Protein AF-A0A9N9JR97-F1 (afdb_monomer_lite)

Organism: NCBI:txid1348616

Radius of gyration: 23.89 Å; chains: 1; bounding box: 53×39×58 Å

Foldseek 3Di:
DDDFDDLVLLVVLLVVLLVVLVVVPALLSVLLNVLSPPDDSVVDTS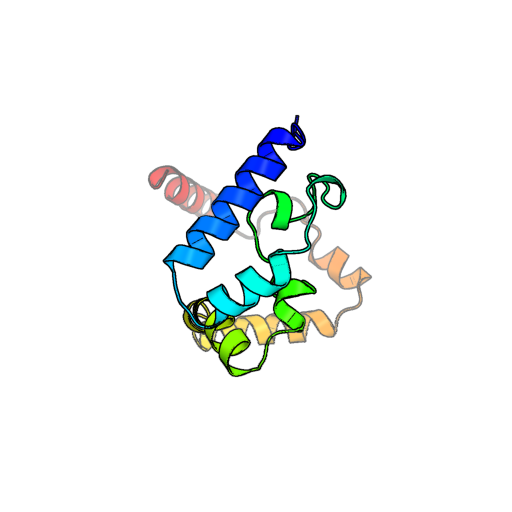PPCVSVVHDDCPDPSNVPDDPRNNCRVCVVVVVVPDDDPPVVVVVVVVVCVVVVVDDPVVVVVVPDDPPDDPDDPVVVVVVVVVVVVVD

pLDDT: mean 87.81, std 9.91, range [50.0, 97.25]

Sequence (135 aa):
EINPLSDYEIQYNLRKLKTDLFNSKSSHAIYLLSNLEGVKVSDLSWDDPLASRIVDANSKYVKEMPDHALESFMEPEDNMRVSAPDFIREKCDEFVLKFADDSEEILLAKLTHDESWKELDEVLNRVTTGILDVL

Secondary structure (DSSP, 8-state):
--PPPPHHHHHHHHHHHHHHHHHH--HHHHHHHHHTTT--GGG--TTSGGGGT---TTSHHHHTS-HHHHHHHHHHHHHH--PPPHHHHHHHHHHHHHHHTS-HHHHHHHHS--S--SS-HHHHHHHHHHHHTT-

Structure (mmCIF, N/CA/C/O backbone):
data_AF-A0A9N9JR97-F1
#
_entry.id   AF-A0A9N9JR97-F1
#
loop_
_atom_site.group_PDB
_atom_site.id
_atom_site.type_symbol
_atom_site.label_atom_id
_atom_site.label_alt_id
_atom_site.label_comp_id
_atom_site.label_asym_id
_atom_site.label_entity_id
_atom_site.label_seq_id
_atom_site.pdbx_PDB_ins_code
_atom_site.Cartn_x
_atom_site.Cartn_y
_atom_site.Cartn_z
_atom_site.occupancy
_atom_site.B_iso_or_equiv
_atom_site.auth_seq_id
_atom_site.auth_comp_id
_atom_site.auth_asym_id
_atom_site.auth_atom_id
_atom_site.pdbx_PDB_model_num
ATOM 1 N N . GLU A 1 1 ? -8.294 22.165 -1.023 1.00 50.00 1 GLU A N 1
ATOM 2 C CA . GLU A 1 1 ? -8.365 21.640 -2.400 1.00 50.00 1 GLU A CA 1
ATOM 3 C C . GLU A 1 1 ? -7.278 20.594 -2.566 1.00 50.00 1 GLU A C 1
ATOM 5 O O . GLU A 1 1 ? -6.166 20.828 -2.106 1.00 50.00 1 GLU A O 1
ATOM 10 N N . ILE A 1 2 ? -7.605 19.431 -3.129 1.00 61.62 2 ILE A N 1
ATOM 11 C CA . ILE A 1 2 ? -6.595 18.451 -3.540 1.00 61.62 2 ILE A CA 1
ATOM 12 C C . ILE A 1 2 ? -6.120 18.917 -4.912 1.00 61.62 2 ILE A C 1
ATOM 14 O O . ILE A 1 2 ? -6.907 18.924 -5.856 1.00 61.62 2 ILE A O 1
ATOM 18 N N . ASN A 1 3 ? -4.868 19.357 -5.005 1.00 74.88 3 ASN A N 1
ATOM 19 C CA . ASN A 1 3 ? -4.270 19.657 -6.299 1.00 74.88 3 ASN A CA 1
ATOM 20 C C . ASN A 1 3 ? -3.836 18.330 -6.932 1.00 74.88 3 ASN A C 1
ATOM 22 O O . ASN A 1 3 ? -3.024 17.628 -6.324 1.00 74.88 3 ASN A O 1
ATOM 26 N N . PRO A 1 4 ? -4.386 17.953 -8.098 1.00 85.25 4 PRO A N 1
ATOM 27 C CA . PRO A 1 4 ? -3.986 16.728 -8.772 1.00 85.25 4 PRO A CA 1
ATOM 28 C C . PRO A 1 4 ? -2.511 16.809 -9.177 1.00 85.25 4 PRO A C 1
ATOM 30 O O . PRO A 1 4 ? -2.006 17.887 -9.499 1.00 85.25 4 PRO A O 1
ATOM 33 N N . LEU A 1 5 ? -1.831 15.660 -9.162 1.00 89.56 5 LEU A N 1
ATOM 34 C CA . LEU A 1 5 ? -0.443 15.560 -9.604 1.00 89.56 5 LEU A CA 1
ATOM 35 C C . LEU A 1 5 ? -0.321 16.005 -11.064 1.00 89.56 5 LEU A C 1
ATOM 37 O O . LEU A 1 5 ? -1.061 15.544 -11.931 1.00 89.56 5 LEU A O 1
ATOM 41 N N . SER A 1 6 ? 0.643 16.878 -11.334 1.00 93.06 6 SER A N 1
ATOM 42 C CA . SER A 1 6 ? 1.028 17.255 -12.691 1.00 93.06 6 SER A CA 1
ATOM 43 C C . SER A 1 6 ? 1.802 16.133 -13.388 1.00 93.06 6 SER A C 1
ATOM 45 O O . SER A 1 6 ? 2.503 15.355 -12.742 1.00 93.06 6 SER A O 1
ATOM 47 N N . ASP A 1 7 ? 1.795 16.110 -14.723 1.00 93.19 7 ASP A N 1
ATOM 48 C CA . ASP A 1 7 ? 2.605 15.172 -15.520 1.00 93.19 7 ASP A CA 1
ATOM 49 C C . ASP A 1 7 ? 4.090 15.184 -15.123 1.00 93.19 7 ASP A C 1
ATOM 51 O O . ASP A 1 7 ? 4.766 14.153 -15.159 1.00 93.19 7 ASP A O 1
ATOM 55 N N . TYR A 1 8 ? 4.612 16.349 -14.723 1.00 94.50 8 TYR A N 1
ATOM 56 C CA . TYR A 1 8 ? 5.982 16.484 -14.235 1.00 94.50 8 TYR A CA 1
ATOM 57 C C . TYR A 1 8 ? 6.198 15.722 -12.921 1.00 94.50 8 TYR A C 1
ATOM 59 O O . TYR A 1 8 ? 7.186 14.997 -12.785 1.00 94.50 8 TYR A O 1
ATOM 67 N N . GLU A 1 9 ? 5.273 15.847 -11.969 1.00 95.62 9 GLU A N 1
ATOM 68 C CA . GLU A 1 9 ? 5.323 15.127 -10.694 1.00 95.62 9 GLU A CA 1
ATOM 69 C C . GLU A 1 9 ? 5.153 13.623 -10.898 1.00 95.62 9 GLU A C 1
ATOM 71 O O . GLU A 1 9 ? 5.926 12.848 -10.338 1.00 95.62 9 GLU A O 1
ATOM 76 N N . ILE A 1 10 ? 4.229 13.204 -11.766 1.00 95.94 10 ILE A N 1
ATOM 77 C CA . ILE A 1 10 ? 4.042 11.794 -12.130 1.00 95.94 10 ILE A CA 1
ATOM 78 C C . ILE A 1 10 ? 5.322 11.235 -12.764 1.00 95.94 10 ILE A C 1
ATOM 80 O O . ILE A 1 10 ? 5.805 10.164 -12.385 1.00 95.94 10 I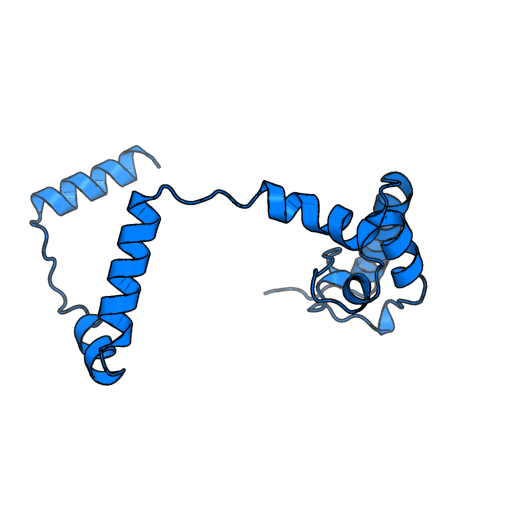LE A O 1
ATOM 84 N N . GLN A 1 11 ? 5.937 11.975 -13.691 1.00 95.81 11 GLN A N 1
ATOM 85 C CA . GLN A 1 11 ? 7.197 11.574 -14.315 1.00 95.81 11 GLN A CA 1
ATOM 86 C C . GLN A 1 11 ? 8.334 11.459 -13.293 1.00 95.81 11 GLN A C 1
ATOM 88 O O . GLN A 1 11 ? 9.114 10.501 -13.335 1.00 95.81 11 GLN A O 1
ATOM 93 N N . TYR A 1 12 ? 8.453 12.435 -12.392 1.00 96.50 12 TYR A N 1
ATOM 94 C CA . TYR A 1 12 ? 9.439 12.419 -11.317 1.00 96.50 12 TYR A CA 1
ATOM 95 C C . TYR A 1 12 ? 9.239 11.202 -10.407 1.00 96.50 12 TYR A C 1
ATOM 97 O O . TYR A 1 12 ? 10.187 10.455 -10.152 1.00 96.50 12 TYR A O 1
ATOM 105 N N . ASN A 1 13 ? 7.998 10.961 -9.991 1.00 96.69 13 ASN A N 1
ATOM 106 C CA . ASN A 1 13 ? 7.603 9.850 -9.140 1.00 96.69 13 ASN A CA 1
ATOM 107 C C . ASN A 1 13 ? 7.952 8.500 -9.774 1.00 96.69 13 ASN A C 1
ATOM 109 O O . ASN A 1 13 ? 8.647 7.699 -9.146 1.00 96.69 13 ASN A O 1
ATOM 113 N N . LEU A 1 14 ? 7.580 8.275 -11.037 1.00 96.06 14 LEU A N 1
ATOM 114 C CA . LEU A 1 14 ? 7.923 7.048 -11.758 1.00 96.06 14 LEU A CA 1
ATOM 115 C C . LEU A 1 14 ? 9.437 6.825 -11.863 1.00 96.06 14 LEU A C 1
ATOM 117 O O . LEU A 1 14 ? 9.916 5.716 -11.626 1.00 96.06 14 LEU A O 1
ATOM 121 N N . ARG A 1 15 ? 10.213 7.865 -12.206 1.00 96.19 15 ARG A N 1
ATOM 122 C CA . ARG A 1 15 ? 11.684 7.764 -12.275 1.00 96.19 15 ARG A CA 1
ATOM 123 C C . ARG A 1 15 ? 12.281 7.409 -10.921 1.00 96.19 15 ARG A C 1
ATOM 125 O O . ARG A 1 15 ? 13.188 6.577 -10.845 1.00 96.19 15 ARG A O 1
ATOM 132 N N . LYS A 1 16 ? 11.776 8.037 -9.861 1.00 97.25 16 LYS A N 1
ATOM 133 C CA . LYS A 1 16 ? 12.239 7.796 -8.501 1.00 97.25 16 LYS A CA 1
ATOM 134 C C . LYS A 1 16 ? 11.929 6.365 -8.061 1.00 97.25 16 LYS A C 1
ATOM 136 O O . LYS A 1 16 ? 12.848 5.676 -7.635 1.00 97.25 16 LYS A O 1
ATOM 141 N N . LEU A 1 17 ? 10.704 5.885 -8.289 1.00 96.44 17 LEU A N 1
ATOM 142 C CA . LEU A 1 17 ? 10.312 4.500 -8.015 1.00 96.44 17 LEU A CA 1
ATOM 143 C C . LEU A 1 17 ? 11.215 3.499 -8.752 1.00 96.44 17 LEU A C 1
ATOM 145 O O . LEU A 1 17 ? 11.784 2.615 -8.122 1.00 96.44 17 LEU A O 1
ATOM 149 N N . LYS A 1 18 ? 11.422 3.669 -10.066 1.00 95.69 18 LYS A N 1
ATOM 150 C CA . LYS A 1 18 ? 12.314 2.797 -10.857 1.00 95.69 18 LYS A CA 1
ATOM 151 C C . LYS A 1 18 ? 13.749 2.785 -10.318 1.00 95.69 18 LYS A C 1
ATOM 153 O O . LYS A 1 18 ? 14.388 1.738 -10.295 1.00 95.69 18 LYS A O 1
ATOM 158 N N . THR A 1 19 ? 14.241 3.933 -9.852 1.00 96.50 19 THR A N 1
ATOM 159 C CA . THR A 1 19 ? 15.574 4.055 -9.240 1.00 96.50 19 THR A CA 1
ATOM 160 C C . THR A 1 19 ? 15.654 3.298 -7.915 1.00 96.50 19 THR A C 1
ATOM 162 O O . THR A 1 19 ? 16.627 2.593 -7.662 1.00 96.50 19 THR A O 1
ATOM 165 N N . ASP A 1 20 ? 14.630 3.423 -7.073 1.00 96.19 20 ASP A N 1
ATOM 166 C CA . ASP A 1 20 ? 14.584 2.763 -5.768 1.00 96.19 20 ASP A CA 1
ATOM 167 C C . ASP A 1 20 ? 14.455 1.231 -5.928 1.00 96.19 20 ASP A C 1
ATOM 169 O O . ASP A 1 20 ? 15.175 0.483 -5.265 1.00 96.19 20 ASP A O 1
ATOM 173 N N . LEU A 1 21 ? 13.650 0.760 -6.891 1.00 95.12 21 LEU A N 1
ATOM 174 C CA . LEU A 1 21 ? 13.557 -0.658 -7.269 1.00 95.12 21 LEU A CA 1
ATOM 175 C C . LEU A 1 21 ? 14.897 -1.207 -7.782 1.00 95.12 21 LEU A C 1
ATOM 177 O O . LEU A 1 21 ? 15.362 -2.247 -7.316 1.00 95.12 21 LEU A O 1
ATOM 181 N N . PHE A 1 22 ? 15.562 -0.480 -8.685 1.00 95.12 22 PHE A N 1
ATOM 182 C CA . PHE A 1 22 ? 16.884 -0.859 -9.191 1.00 95.12 22 PHE A CA 1
ATOM 183 C C . PHE A 1 22 ? 17.922 -1.000 -8.064 1.00 95.12 22 PHE A C 1
ATOM 185 O O . PHE A 1 22 ? 18.751 -1.911 -8.083 1.00 95.12 22 PHE A O 1
ATOM 192 N N . ASN A 1 23 ? 17.862 -0.121 -7.059 1.00 96.00 23 ASN A N 1
ATOM 193 C CA . ASN A 1 23 ? 18.792 -0.134 -5.932 1.00 96.00 23 ASN A CA 1
ATOM 194 C C . ASN A 1 23 ? 18.506 -1.244 -4.908 1.00 96.00 23 ASN A C 1
ATOM 196 O O . ASN A 1 23 ? 19.455 -1.745 -4.306 1.00 96.00 23 ASN A O 1
ATOM 200 N N . SER A 1 24 ? 17.239 -1.630 -4.714 1.00 92.88 24 SER A N 1
ATOM 201 C CA .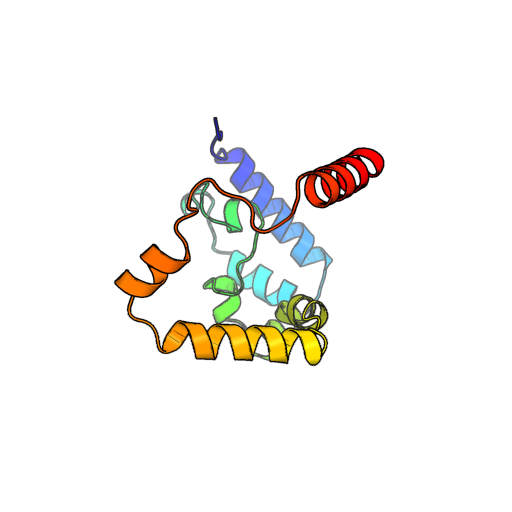 SER A 1 24 ? 16.834 -2.658 -3.741 1.00 92.88 24 SER A CA 1
ATOM 202 C C . SER A 1 24 ? 17.396 -4.043 -4.077 1.00 92.88 24 SER A C 1
ATOM 204 O O . SER A 1 24 ? 17.872 -4.753 -3.193 1.00 92.88 24 SER A O 1
ATOM 206 N N . LYS A 1 25 ? 17.390 -4.419 -5.366 1.00 86.25 25 LYS A N 1
ATOM 207 C CA . LYS A 1 25 ? 17.833 -5.739 -5.865 1.00 86.25 25 LYS A CA 1
ATOM 208 C C . LYS A 1 25 ? 17.093 -6.944 -5.256 1.00 86.25 25 LYS A C 1
ATOM 210 O O . LYS A 1 25 ? 17.530 -8.075 -5.459 1.00 86.25 25 LYS A O 1
ATOM 215 N N . SER A 1 26 ? 15.993 -6.728 -4.532 1.00 92.38 26 SER A N 1
ATOM 216 C CA . SER A 1 26 ? 15.107 -7.801 -4.079 1.00 92.38 26 SER A CA 1
ATOM 217 C C . SER A 1 26 ? 14.463 -8.511 -5.274 1.00 92.38 26 SER A C 1
ATOM 219 O O . SER A 1 26 ? 14.345 -7.943 -6.365 1.00 92.38 26 SER A O 1
ATOM 221 N N . SER A 1 27 ? 14.007 -9.749 -5.066 1.00 92.69 27 SER A N 1
ATOM 222 C CA . SER A 1 27 ? 13.334 -10.523 -6.112 1.00 92.69 27 SER A CA 1
ATOM 223 C C . SER A 1 27 ? 12.128 -9.770 -6.672 1.00 92.69 27 SER A C 1
ATOM 225 O O . SER A 1 27 ? 12.056 -9.572 -7.881 1.00 92.69 27 SER A O 1
ATOM 227 N N . HIS A 1 28 ? 11.241 -9.247 -5.817 1.00 95.06 28 HIS A N 1
ATOM 228 C CA . HIS A 1 28 ? 10.097 -8.447 -6.267 1.00 95.06 28 HIS A CA 1
ATOM 229 C C . HIS A 1 28 ? 10.510 -7.176 -7.022 1.00 95.06 28 HIS A C 1
ATOM 231 O O . HIS A 1 28 ? 9.857 -6.804 -7.995 1.00 95.06 28 HIS A O 1
ATOM 237 N N . ALA A 1 29 ? 11.601 -6.512 -6.622 1.00 95.50 29 ALA A N 1
ATOM 238 C CA . ALA A 1 29 ? 12.017 -5.265 -7.252 1.00 95.50 29 ALA A CA 1
ATOM 239 C C . ALA A 1 29 ? 12.501 -5.463 -8.692 1.00 95.50 29 ALA A C 1
ATOM 241 O O . ALA A 1 29 ? 12.245 -4.607 -9.538 1.00 95.50 29 ALA A O 1
ATOM 242 N N . ILE A 1 30 ? 13.143 -6.598 -8.988 1.00 94.06 30 ILE A N 1
ATOM 243 C CA . ILE A 1 30 ? 13.570 -6.953 -10.348 1.00 94.06 30 ILE A CA 1
ATOM 244 C C . ILE A 1 30 ? 12.351 -7.116 -11.264 1.00 94.06 30 ILE A C 1
ATOM 246 O O . ILE A 1 30 ? 12.302 -6.495 -12.325 1.00 94.06 30 ILE A O 1
ATOM 250 N N . TYR A 1 31 ? 11.341 -7.884 -10.839 1.00 95.38 31 TYR A N 1
ATOM 251 C CA . TYR A 1 31 ? 10.132 -8.086 -11.646 1.00 95.38 31 TYR A CA 1
ATOM 252 C C . TYR A 1 31 ? 9.286 -6.816 -11.756 1.00 95.38 31 TYR A C 1
ATOM 254 O O . TYR A 1 31 ? 8.808 -6.506 -12.845 1.00 95.38 31 TYR A O 1
ATOM 262 N N . LEU A 1 32 ? 9.153 -6.029 -10.678 1.00 95.19 32 LEU A N 1
ATOM 263 C CA . LEU A 1 32 ? 8.488 -4.723 -10.747 1.00 95.19 32 LEU A CA 1
ATOM 264 C C . LEU A 1 32 ? 9.175 -3.809 -11.752 1.00 95.19 32 LEU A C 1
ATOM 266 O O . LEU A 1 32 ? 8.498 -3.161 -12.544 1.00 95.19 32 LEU A O 1
ATOM 270 N N . LEU A 1 33 ? 10.507 -3.750 -11.740 1.00 95.00 33 LEU A N 1
ATOM 271 C CA . LEU A 1 33 ? 11.241 -2.901 -12.667 1.00 95.00 33 LEU A CA 1
ATOM 272 C C . LEU A 1 33 ? 10.936 -3.281 -14.121 1.00 95.00 33 LEU A C 1
ATOM 274 O O . LEU A 1 33 ? 10.599 -2.390 -14.899 1.00 95.00 33 LEU A O 1
ATOM 278 N N . SER A 1 34 ? 10.968 -4.578 -14.452 1.00 93.38 34 SER A N 1
ATOM 279 C CA . SER A 1 34 ? 10.606 -5.094 -15.779 1.00 93.38 34 SER A CA 1
ATOM 280 C C . SER A 1 34 ? 9.154 -4.784 -16.156 1.00 93.38 34 SER A C 1
ATOM 282 O O . SER A 1 34 ? 8.898 -4.245 -17.231 1.00 93.38 34 SER A O 1
ATOM 284 N N . ASN A 1 35 ? 8.201 -5.033 -15.255 1.00 92.88 35 ASN A N 1
ATOM 285 C CA . ASN A 1 35 ? 6.774 -4.798 -15.509 1.00 92.88 35 ASN A CA 1
ATOM 286 C C . ASN A 1 35 ? 6.448 -3.303 -15.690 1.00 92.88 35 ASN A C 1
ATOM 288 O O . ASN A 1 35 ? 5.478 -2.944 -16.359 1.00 92.88 35 ASN A O 1
ATOM 292 N N . LEU A 1 36 ? 7.271 -2.415 -15.122 1.00 93.69 36 LEU A N 1
ATOM 293 C CA . LEU A 1 36 ? 7.112 -0.966 -15.215 1.00 93.69 36 LEU A CA 1
ATOM 294 C C . LEU A 1 36 ? 7.833 -0.333 -16.418 1.00 93.69 36 LEU A C 1
ATOM 296 O O . LEU A 1 36 ? 7.670 0.872 -16.644 1.00 93.69 36 LEU A O 1
ATOM 300 N N . GLU A 1 37 ? 8.631 -1.069 -17.201 1.00 90.81 37 GLU A N 1
ATOM 301 C CA . GLU A 1 37 ? 9.389 -0.499 -18.331 1.00 90.81 37 GLU A CA 1
ATOM 302 C C . GLU A 1 37 ? 8.480 0.169 -19.371 1.00 90.81 37 GLU A C 1
ATOM 304 O O . GLU A 1 37 ? 8.787 1.271 -19.830 1.00 90.81 37 GLU A O 1
ATOM 309 N N . GLY A 1 38 ? 7.332 -0.447 -19.671 1.00 87.38 38 GLY A N 1
ATOM 310 C CA . GLY A 1 38 ? 6.376 0.030 -20.675 1.00 87.38 38 GLY A CA 1
ATOM 311 C C . GLY A 1 38 ? 5.402 1.114 -20.206 1.00 87.38 38 GLY A C 1
ATOM 312 O O . GLY A 1 38 ? 4.660 1.645 -21.030 1.00 87.38 38 GLY A O 1
ATOM 313 N N . VAL A 1 39 ? 5.384 1.453 -18.913 1.00 93.12 39 VAL A N 1
ATOM 314 C CA . VAL A 1 39 ? 4.425 2.421 -18.359 1.00 93.12 39 VAL A CA 1
ATOM 315 C C . VAL A 1 39 ? 4.787 3.838 -18.794 1.00 93.12 39 VAL A C 1
ATOM 317 O O . VAL A 1 39 ? 5.881 4.332 -18.493 1.00 93.12 39 VAL A O 1
ATOM 320 N N . LYS A 1 40 ? 3.852 4.511 -19.471 1.00 93.44 40 LYS A N 1
ATOM 321 C CA . LYS A 1 40 ? 3.985 5.915 -19.869 1.00 93.44 40 LYS A CA 1
ATOM 322 C C . LYS A 1 40 ? 3.252 6.814 -18.884 1.00 93.44 40 LYS A C 1
ATOM 324 O O . LYS A 1 40 ? 2.212 6.453 -18.353 1.00 93.44 40 LYS A O 1
ATOM 329 N N . VAL A 1 41 ? 3.774 8.026 -18.701 1.00 93.25 41 VAL A N 1
ATOM 330 C CA . VAL A 1 41 ? 3.137 9.064 -17.868 1.00 93.25 41 VAL A CA 1
ATOM 331 C C . VAL A 1 41 ? 1.731 9.392 -18.376 1.00 93.25 41 VAL A C 1
ATOM 333 O O . VAL A 1 41 ? 0.833 9.563 -17.571 1.00 93.25 41 VAL A O 1
ATOM 336 N N . SER A 1 42 ? 1.530 9.391 -19.699 1.00 93.44 42 SER A N 1
ATOM 337 C CA . SER A 1 42 ? 0.226 9.623 -20.337 1.00 93.44 42 SER A CA 1
ATOM 338 C C . SER A 1 42 ? -0.840 8.586 -19.992 1.00 93.44 42 SER A C 1
ATOM 340 O O . SER A 1 42 ? -2.017 8.832 -20.234 1.00 93.44 42 SER A O 1
ATOM 342 N N . ASP A 1 43 ? -0.423 7.419 -19.499 1.00 92.81 43 ASP A N 1
ATOM 343 C CA . ASP A 1 43 ? -1.316 6.312 -19.162 1.00 92.81 43 ASP A CA 1
ATOM 344 C C . ASP A 1 43 ? -1.716 6.353 -17.679 1.00 92.81 43 ASP A C 1
ATOM 346 O O . ASP A 1 43 ? -2.440 5.468 -17.231 1.00 92.81 43 ASP A O 1
ATOM 350 N N . LEU A 1 44 ? -1.211 7.339 -16.924 1.00 93.06 44 LEU A N 1
ATOM 351 C CA . LEU A 1 44 ? -1.464 7.510 -15.501 1.00 93.06 44 LEU A CA 1
ATOM 352 C C . LEU A 1 44 ? -2.222 8.804 -15.232 1.00 93.06 44 LEU A C 1
ATOM 354 O O . LEU A 1 44 ? -1.899 9.876 -15.740 1.00 93.06 44 LEU A O 1
ATOM 358 N N . SER A 1 45 ? -3.204 8.674 -14.364 1.00 89.50 45 SER A N 1
ATOM 359 C CA . SER A 1 45 ? -3.998 9.729 -13.774 1.00 89.50 45 SER A CA 1
ATOM 360 C C . SER A 1 45 ? -3.504 10.024 -12.350 1.00 89.50 45 SER A C 1
ATOM 362 O O . SER A 1 45 ? -2.740 9.259 -11.762 1.00 89.50 45 SER A O 1
ATOM 364 N N . TRP A 1 46 ? -3.911 11.157 -11.773 1.00 87.19 46 TRP A N 1
ATOM 365 C CA . TRP A 1 46 ? -3.530 11.526 -10.402 1.00 87.19 46 TRP A CA 1
ATOM 366 C C . TRP A 1 46 ? -4.104 10.570 -9.342 1.00 87.19 46 TRP A C 1
ATOM 368 O O . TRP A 1 46 ? -3.569 10.510 -8.235 1.00 87.19 46 TRP A O 1
ATOM 378 N N . ASP A 1 47 ? -5.179 9.850 -9.670 1.00 89.25 47 ASP A N 1
ATOM 379 C CA . ASP A 1 47 ? -5.823 8.852 -8.812 1.00 89.25 47 ASP A CA 1
ATOM 380 C C . ASP A 1 47 ? -5.207 7.448 -8.940 1.00 89.25 47 ASP A C 1
ATOM 382 O O . ASP A 1 47 ? -5.457 6.597 -8.085 1.00 89.25 47 ASP A O 1
ATOM 386 N N . ASP A 1 48 ? -4.348 7.208 -9.938 1.00 92.75 48 ASP A N 1
ATOM 387 C CA . ASP A 1 48 ? -3.595 5.963 -10.043 1.00 92.75 48 ASP A CA 1
ATOM 388 C C . ASP A 1 48 ? -2.559 5.885 -8.907 1.00 92.75 48 ASP A C 1
ATOM 390 O O . ASP A 1 48 ? -1.660 6.732 -8.830 1.00 92.75 48 ASP A O 1
ATOM 394 N N . PRO A 1 49 ? -2.568 4.833 -8.063 1.00 94.38 49 PRO A N 1
ATOM 395 C CA . PRO A 1 49 ? -1.597 4.694 -6.974 1.00 94.38 49 PRO A CA 1
ATOM 396 C C . PRO A 1 49 ? -0.143 4.800 -7.457 1.00 94.38 49 PRO A C 1
ATOM 398 O O . PRO A 1 49 ? 0.707 5.427 -6.814 1.00 94.38 49 PRO A O 1
ATOM 401 N N . LEU A 1 50 ? 0.130 4.266 -8.652 1.00 95.00 50 LEU A N 1
ATOM 402 C CA . LEU A 1 50 ? 1.456 4.279 -9.260 1.00 95.00 50 LEU A CA 1
ATOM 403 C C . LEU A 1 50 ? 1.959 5.701 -9.557 1.00 95.00 50 LEU A C 1
ATOM 405 O O . LEU A 1 50 ? 3.159 5.957 -9.427 1.00 95.00 50 LEU A O 1
ATOM 409 N N . ALA A 1 51 ? 1.064 6.642 -9.881 1.00 95.25 51 ALA A N 1
ATOM 410 C CA . ALA A 1 51 ? 1.404 8.052 -10.075 1.00 95.25 51 ALA A CA 1
ATOM 411 C C . ALA A 1 51 ? 1.988 8.684 -8.799 1.00 95.25 51 ALA A C 1
ATOM 413 O O . ALA A 1 51 ? 2.837 9.575 -8.872 1.00 95.25 51 ALA A O 1
ATOM 414 N N . SER A 1 52 ? 1.609 8.151 -7.633 1.00 95.06 52 SER A N 1
ATOM 415 C CA . SER A 1 52 ? 2.095 8.534 -6.302 1.00 95.06 52 SER A CA 1
ATOM 416 C C . SER A 1 52 ? 3.217 7.631 -5.764 1.00 95.06 52 SER A C 1
ATOM 418 O O . SER A 1 52 ? 3.568 7.724 -4.589 1.00 95.06 52 SER A O 1
ATOM 420 N N . ARG A 1 53 ? 3.826 6.785 -6.615 1.00 94.62 53 ARG A N 1
ATOM 421 C CA . ARG A 1 53 ? 4.836 5.758 -6.257 1.00 94.62 53 ARG A CA 1
ATOM 422 C C . ARG A 1 53 ? 4.309 4.610 -5.393 1.00 94.62 53 ARG A C 1
ATOM 424 O O . ARG A 1 53 ? 5.107 3.881 -4.809 1.00 94.62 53 ARG A O 1
ATOM 431 N N . ILE A 1 54 ? 2.996 4.435 -5.316 1.00 94.62 54 ILE A N 1
ATOM 432 C CA . ILE A 1 54 ? 2.379 3.333 -4.581 1.00 94.62 54 ILE A CA 1
ATOM 433 C C . ILE A 1 54 ? 2.177 2.167 -5.549 1.00 94.62 54 ILE A C 1
ATOM 435 O O . ILE A 1 54 ? 1.572 2.319 -6.609 1.00 94.62 54 ILE A O 1
ATOM 439 N N . VAL A 1 55 ? 2.688 0.994 -5.183 1.00 93.44 55 VAL A N 1
ATOM 440 C CA . VAL A 1 55 ? 2.469 -0.247 -5.928 1.00 93.44 55 VAL A CA 1
ATOM 441 C C . VAL A 1 55 ? 1.379 -1.037 -5.215 1.00 93.44 55 VAL A C 1
ATOM 443 O O . VAL A 1 55 ? 1.596 -1.543 -4.120 1.00 93.44 55 VAL A O 1
ATOM 446 N N . ASP A 1 56 ? 0.203 -1.120 -5.832 1.00 92.12 56 ASP A N 1
ATOM 447 C CA . ASP A 1 56 ? -0.911 -1.919 -5.317 1.00 92.12 56 ASP A CA 1
ATOM 448 C C . ASP A 1 56 ? -0.655 -3.414 -5.574 1.00 92.12 56 ASP A C 1
ATOM 450 O O . ASP A 1 56 ? -0.373 -3.815 -6.711 1.00 92.12 56 ASP A O 1
ATOM 454 N N . ALA A 1 57 ? -0.795 -4.236 -4.530 1.00 91.88 57 ALA A N 1
ATOM 455 C CA . ALA A 1 57 ? -0.705 -5.695 -4.592 1.00 91.88 57 ALA A CA 1
ATOM 456 C C . ALA A 1 57 ? -1.690 -6.310 -5.604 1.00 91.88 57 ALA A C 1
ATOM 458 O O . ALA A 1 57 ? -1.417 -7.338 -6.219 1.00 91.88 57 ALA A O 1
ATOM 459 N N . ASN A 1 58 ? -2.827 -5.651 -5.829 1.00 91.38 58 ASN A N 1
ATOM 460 C CA . ASN A 1 58 ? -3.853 -6.080 -6.772 1.00 91.38 58 ASN A CA 1
ATOM 461 C C . ASN A 1 58 ? -3.642 -5.562 -8.198 1.00 91.38 58 ASN A C 1
ATOM 463 O O . ASN A 1 58 ? -4.428 -5.910 -9.091 1.00 91.38 58 ASN A O 1
ATOM 467 N N . SER A 1 59 ? -2.617 -4.740 -8.429 1.00 92.06 59 SER A N 1
ATOM 468 C CA . SER A 1 59 ? -2.324 -4.193 -9.750 1.00 92.06 59 SER A CA 1
ATOM 469 C C . SER A 1 59 ? -1.847 -5.273 -10.724 1.00 92.06 59 SER A C 1
ATOM 471 O O . SER A 1 59 ? -1.273 -6.296 -10.340 1.00 92.06 59 SER A O 1
ATOM 473 N N . LYS A 1 60 ? -2.022 -5.009 -12.024 1.00 90.56 60 LYS A N 1
ATOM 474 C CA . LYS A 1 60 ? -1.477 -5.859 -13.098 1.00 90.56 60 LYS A CA 1
ATOM 475 C C . LYS A 1 60 ? 0.045 -6.038 -13.002 1.00 90.56 60 LYS A C 1
ATOM 477 O O . LYS A 1 60 ? 0.559 -7.081 -13.373 1.00 90.56 60 LYS A O 1
ATOM 482 N N . TYR A 1 61 ? 0.754 -5.055 -12.438 1.00 91.38 61 TYR A N 1
ATOM 483 C CA . TYR A 1 61 ? 2.210 -5.091 -12.291 1.00 91.38 61 TYR A CA 1
ATOM 484 C C . TYR A 1 61 ? 2.683 -6.123 -11.262 1.00 91.38 61 TYR A C 1
ATOM 486 O O . TYR A 1 61 ? 3.821 -6.571 -11.361 1.00 91.38 61 TYR A O 1
ATOM 494 N N . VAL A 1 62 ? 1.832 -6.485 -10.295 1.00 93.69 62 VAL A N 1
ATOM 495 C CA . VAL A 1 62 ? 2.130 -7.469 -9.240 1.00 93.69 62 VAL A CA 1
ATOM 496 C C . VAL A 1 62 ? 1.540 -8.838 -9.574 1.00 93.69 62 VAL A C 1
ATOM 498 O O . VAL A 1 62 ? 2.220 -9.847 -9.425 1.00 93.69 62 VAL A O 1
ATOM 501 N N . LYS A 1 63 ? 0.312 -8.887 -10.104 1.00 88.50 63 LYS A N 1
ATOM 502 C CA . LYS A 1 63 ? -0.387 -10.148 -10.426 1.00 88.50 63 LYS A CA 1
ATOM 503 C C . LYS A 1 63 ? 0.308 -11.019 -11.474 1.00 88.50 63 LYS A C 1
ATOM 505 O O . LYS A 1 63 ? 0.061 -12.217 -11.516 1.00 88.50 63 LYS A O 1
ATOM 510 N N . GLU A 1 64 ? 1.140 -10.426 -12.325 1.00 84.31 64 GLU A N 1
ATOM 511 C CA . GLU A 1 64 ? 1.885 -11.139 -13.371 1.00 84.31 64 GLU A CA 1
ATOM 512 C C . GLU A 1 64 ? 3.254 -11.662 -12.888 1.00 84.31 64 GLU A C 1
ATOM 514 O O . GLU A 1 64 ? 4.012 -12.231 -13.673 1.00 84.31 64 GLU A O 1
ATOM 519 N N . MET A 1 65 ? 3.601 -11.478 -11.608 1.00 91.50 65 MET A N 1
ATOM 520 C CA . MET A 1 65 ? 4.860 -11.971 -11.051 1.00 91.50 65 MET A CA 1
ATOM 521 C C . MET A 1 65 ? 4.848 -13.483 -10.799 1.00 91.50 65 MET A C 1
ATOM 523 O O . MET A 1 65 ? 3.817 -14.042 -10.433 1.00 91.50 65 MET A O 1
ATOM 527 N N . PRO A 1 66 ? 6.010 -14.150 -10.902 1.00 94.50 66 PRO A N 1
ATOM 528 C CA . PRO A 1 66 ? 6.159 -15.515 -10.414 1.00 94.50 66 PRO A CA 1
ATOM 529 C C . PRO A 1 66 ? 6.088 -15.581 -8.882 1.00 94.50 66 PRO A C 1
ATOM 531 O O . PRO A 1 66 ? 6.507 -14.646 -8.198 1.00 94.50 66 PRO A O 1
ATOM 534 N N . ASP A 1 67 ? 5.653 -16.728 -8.356 1.00 93.94 67 ASP A N 1
ATOM 535 C CA . ASP A 1 67 ? 5.340 -16.939 -6.933 1.00 93.94 67 ASP A CA 1
ATOM 536 C C . ASP A 1 67 ? 6.430 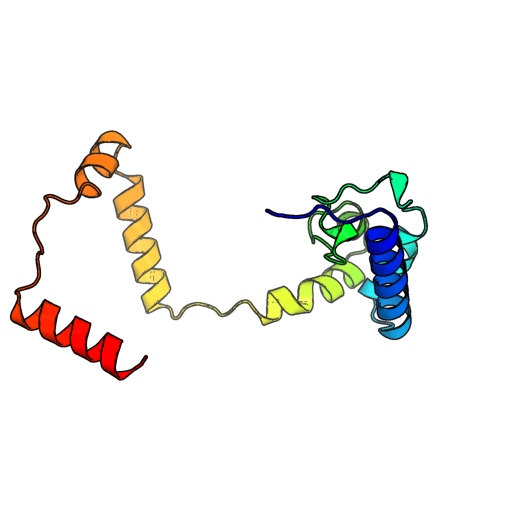-16.440 -5.975 1.00 93.94 67 ASP A C 1
ATOM 538 O O . ASP A 1 67 ? 6.149 -15.645 -5.090 1.00 93.94 67 ASP A O 1
ATOM 542 N N . HIS A 1 68 ? 7.699 -16.795 -6.198 1.00 93.81 68 HIS A N 1
ATOM 543 C CA . HIS A 1 68 ? 8.807 -16.361 -5.331 1.00 93.81 68 HIS A CA 1
ATOM 544 C C . HIS A 1 68 ? 8.986 -14.831 -5.257 1.00 93.81 68 HIS A C 1
ATOM 546 O O . HIS A 1 68 ? 9.463 -14.291 -4.258 1.00 93.81 68 HIS A O 1
ATOM 552 N N . ALA A 1 69 ? 8.656 -14.112 -6.332 1.00 94.88 69 ALA A N 1
ATOM 553 C CA . ALA A 1 69 ? 8.715 -12.657 -6.357 1.00 94.88 69 ALA A CA 1
ATOM 554 C C . ALA A 1 69 ? 7.488 -12.056 -5.669 1.00 94.88 69 ALA A C 1
ATOM 556 O O . ALA A 1 69 ? 7.632 -11.074 -4.946 1.00 94.88 69 ALA A O 1
ATOM 557 N N . LEU A 1 70 ? 6.318 -12.676 -5.837 1.00 94.94 70 LEU A N 1
ATOM 558 C CA . LEU A 1 70 ? 5.110 -12.299 -5.113 1.00 94.94 70 LEU A CA 1
ATOM 559 C C . LEU A 1 70 ? 5.271 -12.516 -3.601 1.00 94.94 70 LEU A C 1
ATOM 561 O O . LEU A 1 70 ? 4.991 -11.606 -2.835 1.00 94.94 70 LEU A O 1
ATOM 565 N N . GLU A 1 71 ? 5.802 -13.658 -3.166 1.00 93.94 71 GLU A N 1
ATOM 566 C CA . GLU A 1 71 ? 6.115 -13.938 -1.756 1.00 93.94 71 GLU A CA 1
ATOM 567 C C . GLU A 1 71 ? 7.046 -12.867 -1.174 1.00 93.94 71 GLU A C 1
ATOM 569 O O . GLU A 1 71 ? 6.762 -12.286 -0.130 1.00 93.94 71 GLU A O 1
ATOM 574 N N . SER A 1 72 ? 8.119 -12.519 -1.893 1.00 94.56 72 SER A N 1
ATOM 575 C CA . SER A 1 72 ? 9.024 -11.441 -1.477 1.00 94.56 72 SER A CA 1
ATOM 576 C C . SER A 1 72 ? 8.353 -10.061 -1.449 1.00 94.56 72 SER A C 1
ATOM 578 O O . SER A 1 72 ? 8.781 -9.197 -0.688 1.00 94.56 72 SER A O 1
ATOM 580 N N . PHE A 1 73 ? 7.350 -9.812 -2.295 1.00 94.81 73 PHE A N 1
ATOM 581 C CA . PHE A 1 73 ? 6.581 -8.565 -2.296 1.00 94.81 73 PHE A CA 1
ATOM 582 C C . PHE A 1 73 ? 5.609 -8.494 -1.108 1.00 94.81 73 PHE A C 1
ATOM 584 O O . PHE A 1 73 ? 5.440 -7.426 -0.526 1.00 94.81 73 PHE A O 1
ATOM 591 N N . MET A 1 74 ? 4.995 -9.625 -0.752 1.00 93.94 74 MET A N 1
ATOM 592 C CA . MET A 1 74 ? 3.987 -9.743 0.309 1.00 93.94 74 MET A CA 1
ATOM 593 C C . MET A 1 74 ? 4.593 -9.915 1.708 1.00 93.94 74 MET A C 1
ATOM 595 O O . MET A 1 74 ? 3.906 -9.674 2.696 1.00 93.94 74 MET A O 1
ATOM 599 N N . GLU A 1 75 ? 5.884 -10.245 1.812 1.00 92.50 75 GLU A N 1
ATOM 600 C CA . GLU A 1 75 ? 6.604 -10.414 3.081 1.00 92.50 75 GLU A CA 1
ATOM 601 C C . GLU A 1 75 ? 6.340 -9.288 4.110 1.00 92.50 75 GLU A C 1
ATOM 603 O O . GLU A 1 75 ? 6.092 -9.603 5.277 1.00 92.50 75 GLU A O 1
ATOM 608 N N . PRO A 1 76 ? 6.344 -7.984 3.755 1.00 88.81 76 PRO A N 1
ATOM 609 C CA . PRO A 1 76 ? 6.008 -6.934 4.712 1.00 88.81 76 PRO A CA 1
ATOM 610 C C . PRO A 1 76 ? 4.572 -7.030 5.235 1.00 88.81 76 PRO A C 1
ATOM 612 O O . PRO A 1 76 ? 4.361 -6.811 6.424 1.00 88.81 76 PRO A O 1
ATOM 615 N N . GLU A 1 77 ? 3.595 -7.366 4.386 1.00 88.94 77 GLU A N 1
ATOM 616 C CA . GLU A 1 77 ? 2.207 -7.563 4.817 1.00 88.94 77 GLU A CA 1
ATOM 617 C C . GLU A 1 77 ? 2.118 -8.736 5.792 1.00 88.94 77 GLU A C 1
ATOM 619 O O . GLU A 1 77 ? 1.560 -8.589 6.880 1.00 88.94 77 GLU A O 1
ATOM 624 N N . ASP A 1 78 ? 2.720 -9.872 5.442 1.00 87.50 78 ASP A N 1
ATOM 625 C CA . ASP A 1 78 ? 2.712 -11.069 6.282 1.00 87.50 78 ASP A CA 1
ATOM 626 C C . ASP A 1 78 ? 3.371 -10.819 7.645 1.00 87.50 78 ASP A C 1
ATOM 628 O O . ASP A 1 78 ? 2.875 -11.288 8.669 1.00 87.50 78 ASP A O 1
ATOM 632 N N . ASN A 1 79 ? 4.426 -10.000 7.684 1.00 87.06 79 ASN A N 1
ATOM 633 C CA . ASN A 1 79 ? 5.096 -9.598 8.921 1.00 87.06 79 ASN A CA 1
ATOM 634 C C . ASN A 1 79 ? 4.332 -8.527 9.722 1.00 87.06 79 ASN A C 1
ATOM 636 O O . ASN A 1 79 ? 4.528 -8.407 10.932 1.00 87.06 79 ASN A O 1
ATOM 640 N N . MET A 1 80 ? 3.470 -7.738 9.074 1.00 83.94 80 MET A N 1
ATOM 641 C CA . MET A 1 80 ? 2.605 -6.749 9.729 1.00 83.94 80 MET A CA 1
ATOM 642 C C . MET A 1 80 ? 1.290 -7.344 10.236 1.00 83.94 80 MET A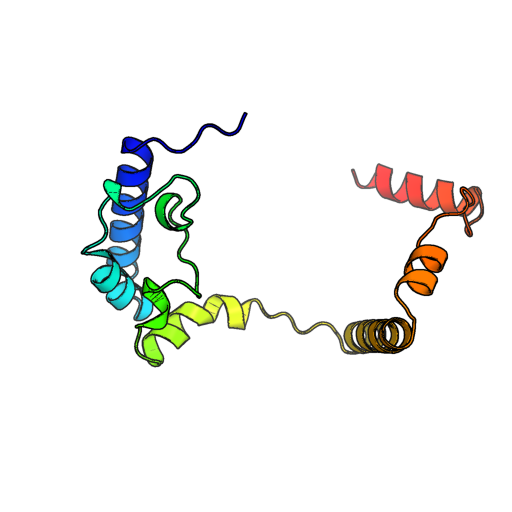 C 1
ATOM 644 O O . MET A 1 80 ? 0.585 -6.682 11.001 1.00 83.94 80 MET A O 1
ATOM 648 N N . ARG A 1 81 ? 0.950 -8.582 9.853 1.00 77.12 81 ARG A N 1
ATOM 649 C CA . ARG A 1 81 ? -0.209 -9.305 10.389 1.00 77.12 81 ARG A CA 1
ATOM 650 C C . ARG A 1 81 ? 0.007 -9.619 11.865 1.00 77.12 81 ARG A C 1
ATOM 652 O O . ARG A 1 81 ? 0.435 -10.701 12.255 1.00 77.12 81 ARG A O 1
ATOM 659 N N . VAL A 1 82 ? -0.347 -8.663 12.713 1.00 74.38 82 VAL A N 1
ATOM 660 C CA . VAL A 1 82 ? -0.487 -8.903 14.143 1.00 74.38 82 VAL A CA 1
ATOM 661 C C . VAL A 1 82 ? -1.750 -9.727 14.337 1.00 74.38 82 VAL A C 1
ATOM 663 O O . VAL A 1 82 ? -2.864 -9.254 14.114 1.00 74.38 82 VAL A O 1
ATOM 666 N N . SER A 1 83 ? -1.588 -10.977 14.762 1.00 77.25 83 SER A N 1
ATOM 667 C CA . SER A 1 83 ? -2.719 -11.757 15.243 1.00 77.25 83 SER A CA 1
ATOM 668 C C . SER A 1 83 ? -3.290 -11.059 16.472 1.00 77.25 83 SER A C 1
ATOM 670 O O . SER A 1 83 ? -2.599 -10.929 17.487 1.00 77.25 83 SER A O 1
ATOM 672 N N . ALA A 1 84 ? -4.542 -10.611 16.382 1.00 80.50 84 ALA A N 1
ATOM 673 C CA . ALA A 1 84 ? -5.252 -10.120 17.550 1.00 80.50 84 ALA A CA 1
ATOM 674 C C . ALA A 1 84 ? -5.225 -11.205 18.646 1.00 80.50 84 ALA A C 1
ATOM 676 O O . ALA A 1 84 ? -5.371 -12.390 18.317 1.00 80.50 84 ALA A O 1
ATOM 677 N N . PRO A 1 85 ? -5.033 -10.837 19.926 1.00 89.38 85 PRO A N 1
ATOM 678 C CA . PRO A 1 85 ? -5.154 -11.784 21.026 1.00 89.38 85 PRO A CA 1
ATOM 679 C C . PRO A 1 85 ? -6.478 -12.546 20.947 1.00 89.38 85 PRO A C 1
ATOM 681 O O . PRO A 1 85 ? -7.489 -11.981 20.524 1.00 89.38 85 PRO A O 1
ATOM 684 N N . ASP A 1 86 ? -6.490 -13.800 21.393 1.00 91.75 86 ASP A N 1
ATOM 685 C CA . ASP A 1 86 ? -7.664 -14.673 21.258 1.00 91.75 86 ASP A CA 1
ATOM 686 C C . ASP A 1 86 ? -8.931 -14.044 21.845 1.00 91.75 86 ASP A C 1
ATOM 688 O O . ASP A 1 86 ? -9.971 -14.059 21.197 1.00 91.75 86 ASP A O 1
ATOM 692 N N . PHE A 1 87 ? -8.822 -13.351 22.984 1.00 91.56 87 PHE A N 1
ATOM 693 C CA . PHE A 1 87 ? -9.964 -12.667 23.598 1.00 91.56 87 PHE A CA 1
ATOM 694 C C . PHE A 1 87 ? -10.567 -11.554 22.717 1.00 91.56 87 PHE A C 1
ATOM 696 O O . PHE A 1 87 ? -11.767 -11.300 22.791 1.00 91.56 87 PHE A O 1
ATOM 703 N N . ILE A 1 88 ? -9.756 -10.869 21.897 1.00 88.25 88 ILE A N 1
ATOM 704 C CA . ILE A 1 88 ? -10.247 -9.852 20.954 1.00 88.25 88 ILE A CA 1
ATOM 705 C C . ILE A 1 88 ? -10.960 -10.539 19.794 1.00 88.25 88 ILE A C 1
ATOM 707 O O . ILE A 1 88 ? -12.053 -10.114 19.430 1.00 88.25 88 ILE A O 1
ATOM 711 N N . ARG A 1 89 ? -10.382 -11.621 19.255 1.00 87.94 89 ARG A N 1
ATOM 712 C CA . ARG A 1 89 ? -11.035 -12.426 18.212 1.00 87.94 89 ARG A CA 1
ATOM 713 C C . ARG A 1 89 ? -12.383 -12.956 18.677 1.00 87.94 89 ARG A C 1
ATOM 715 O O . ARG A 1 89 ? -13.373 -12.708 18.007 1.00 87.94 89 ARG A O 1
ATOM 722 N N . GLU A 1 90 ? -12.440 -13.567 19.858 1.00 93.38 90 GLU A N 1
ATOM 723 C CA . GLU A 1 90 ? -13.686 -14.071 20.444 1.00 93.38 90 GLU A CA 1
ATOM 724 C C . GLU A 1 90 ? -14.743 -12.968 20.584 1.00 93.38 90 GLU A C 1
ATOM 726 O O . GLU A 1 90 ? -15.917 -13.194 20.295 1.00 93.38 90 GLU A O 1
ATOM 731 N N . LYS A 1 91 ? -14.341 -11.752 20.981 1.00 89.19 91 LYS A N 1
ATOM 732 C CA . LYS A 1 91 ? -15.253 -10.601 21.072 1.00 89.19 91 LYS A CA 1
ATOM 733 C C . LYS A 1 91 ? -15.758 -10.139 19.709 1.00 89.19 91 LYS A C 1
ATOM 735 O O . LYS A 1 91 ? -16.937 -9.807 19.587 1.00 89.19 91 LYS A O 1
ATOM 740 N N . CYS A 1 92 ? -14.893 -10.115 18.699 1.00 86.06 92 CYS A N 1
ATOM 741 C CA . CYS A 1 92 ? -15.276 -9.791 17.329 1.00 86.06 92 CYS A CA 1
ATOM 742 C C . CYS A 1 92 ? -16.214 -10.854 16.740 1.00 86.06 92 CYS A C 1
ATOM 744 O O . CYS A 1 92 ? -17.233 -10.495 16.157 1.00 86.06 92 CYS A O 1
ATOM 746 N N . ASP A 1 93 ? -15.927 -12.137 16.948 1.00 86.88 93 ASP A N 1
ATOM 747 C CA . ASP A 1 93 ? -16.762 -13.241 16.472 1.00 86.88 93 ASP A CA 1
ATOM 748 C C . ASP A 1 93 ? -18.136 -13.230 17.160 1.00 86.88 93 ASP A C 1
ATOM 750 O O . ASP A 1 93 ? -19.167 -13.344 16.497 1.00 86.88 93 ASP A O 1
ATOM 754 N N . GLU A 1 94 ? -18.177 -13.001 18.480 1.00 88.69 94 GLU A N 1
ATOM 755 C CA . GLU A 1 94 ? -19.420 -12.818 19.239 1.00 88.69 94 GLU A CA 1
ATOM 756 C C . GLU A 1 94 ? -20.243 -11.640 18.695 1.00 88.69 94 GLU A C 1
ATOM 758 O O . GLU A 1 94 ? -21.467 -11.739 18.581 1.00 88.69 94 GLU A O 1
ATOM 763 N N . PHE A 1 95 ? -19.585 -10.528 18.350 1.00 83.88 95 PHE A N 1
ATOM 764 C CA . PHE A 1 95 ? -20.241 -9.375 17.742 1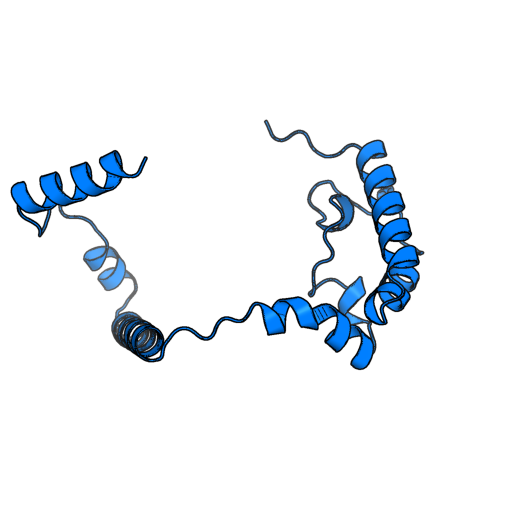.00 83.88 95 PHE A CA 1
ATOM 765 C C . PHE A 1 95 ? -20.835 -9.731 16.377 1.00 83.88 95 PHE A C 1
ATOM 767 O O . PHE A 1 95 ? -22.032 -9.538 16.183 1.00 83.88 95 PHE A O 1
ATOM 774 N N . VAL A 1 96 ? -20.040 -10.293 15.462 1.00 81.50 96 VAL A N 1
ATOM 775 C CA . VAL A 1 96 ? -20.485 -10.637 14.101 1.00 81.50 96 VAL A CA 1
ATOM 776 C C . VAL A 1 96 ? -21.642 -11.632 14.133 1.00 81.50 96 VAL A C 1
ATOM 778 O O . VAL A 1 96 ? -22.621 -11.432 13.423 1.00 81.50 96 VAL A O 1
ATOM 781 N N . LEU A 1 97 ? -21.580 -12.658 14.986 1.00 81.38 97 LEU A N 1
ATOM 782 C CA . LEU A 1 97 ? -22.658 -13.641 15.124 1.00 81.38 97 LEU A CA 1
ATOM 783 C C . LEU A 1 97 ? -23.964 -13.011 15.615 1.00 81.38 97 LEU A C 1
ATOM 785 O O . LEU A 1 97 ? -25.028 -13.342 15.103 1.00 81.38 97 LEU A O 1
ATOM 789 N N . LYS A 1 98 ? -23.894 -12.085 16.579 1.00 75.19 98 LYS A N 1
ATOM 790 C CA . LYS A 1 98 ? -25.079 -11.354 17.054 1.00 75.19 98 LYS A CA 1
ATOM 791 C C . LYS A 1 98 ? -25.628 -10.393 16.005 1.00 75.19 98 LYS A C 1
ATOM 793 O O . LYS A 1 98 ? -26.828 -10.165 15.982 1.00 75.19 98 LYS A O 1
ATOM 798 N N . PHE A 1 99 ? -24.758 -9.819 15.178 1.00 67.44 99 PHE A N 1
ATOM 799 C CA . PHE A 1 99 ? -25.130 -8.815 14.183 1.00 67.44 99 PHE A CA 1
ATOM 800 C C . PHE A 1 99 ? -25.659 -9.432 12.882 1.00 67.44 99 PHE A C 1
ATOM 802 O O . PHE A 1 99 ? -26.506 -8.838 12.228 1.00 67.44 99 PHE A O 1
ATOM 809 N N . ALA A 1 100 ? -25.175 -10.618 12.506 1.00 65.81 100 ALA A N 1
ATOM 810 C CA . ALA A 1 100 ? -25.578 -11.314 11.283 1.00 65.81 100 ALA A CA 1
ATOM 811 C C . ALA A 1 100 ? -26.998 -11.905 11.350 1.00 65.81 100 ALA A C 1
ATOM 813 O O . ALA A 1 100 ? -27.577 -12.199 10.307 1.00 65.81 100 ALA A O 1
ATOM 814 N N . ASP A 1 101 ? -27.547 -12.082 12.555 1.00 64.25 101 ASP A N 1
ATOM 815 C CA . ASP A 1 101 ? -28.892 -12.631 12.785 1.00 64.25 101 ASP A CA 1
ATOM 816 C C . ASP A 1 101 ? -29.993 -11.546 12.755 1.00 64.25 101 ASP A C 1
ATOM 818 O O . ASP A 1 101 ? -31.184 -11.846 12.690 1.00 64.25 101 ASP A O 1
ATOM 822 N N . ASP A 1 102 ? -29.610 -10.264 12.770 1.00 64.06 102 ASP A N 1
ATOM 823 C CA . ASP A 1 102 ? -30.538 -9.134 12.749 1.00 64.06 102 ASP A CA 1
ATOM 824 C C . ASP A 1 102 ? -30.767 -8.609 11.316 1.00 64.06 102 ASP A C 1
ATOM 826 O O . ASP A 1 102 ? -29.837 -8.436 10.529 1.00 64.06 102 ASP A O 1
ATOM 830 N N . SER A 1 103 ? -32.015 -8.263 10.978 1.00 66.69 103 SER A N 1
ATOM 831 C CA . SER A 1 103 ? -32.323 -7.529 9.738 1.00 66.69 103 SER A CA 1
ATOM 832 C C . SER A 1 103 ? -31.811 -6.081 9.786 1.00 66.69 103 SER A C 1
ATOM 834 O O . SER A 1 103 ? -31.792 -5.472 10.856 1.00 66.69 103 SER A O 1
ATOM 836 N N . GLU A 1 104 ? -31.511 -5.486 8.629 1.00 65.75 104 GLU A N 1
ATOM 837 C CA . GLU A 1 104 ? -30.980 -4.116 8.484 1.00 65.75 104 GLU A CA 1
ATOM 838 C C . GLU A 1 104 ? -31.808 -3.031 9.218 1.00 65.75 104 GLU A C 1
ATOM 840 O O . GLU A 1 104 ? -31.242 -2.122 9.825 1.00 65.75 104 GLU A O 1
ATOM 845 N N . GLU A 1 105 ? -33.139 -3.167 9.275 1.00 66.38 105 GLU A N 1
ATOM 846 C CA . GLU A 1 105 ? -34.029 -2.259 10.026 1.00 66.38 105 GLU A CA 1
ATOM 847 C C . GLU A 1 105 ? -33.837 -2.342 11.553 1.00 66.38 105 GLU A C 1
ATOM 849 O O . GLU A 1 105 ? -33.878 -1.326 12.249 1.00 66.38 105 GLU A O 1
ATOM 854 N N . ILE A 1 106 ? -33.580 -3.541 12.086 1.00 66.25 106 ILE A N 1
ATOM 855 C CA . ILE A 1 106 ? -33.306 -3.766 13.516 1.00 66.25 106 ILE A CA 1
ATOM 856 C C . ILE A 1 106 ? -31.931 -3.199 13.882 1.00 66.25 106 ILE A C 1
ATOM 858 O O . ILE A 1 106 ? -31.760 -2.628 14.960 1.00 66.25 106 ILE A O 1
ATOM 862 N N . LEU A 1 107 ? -30.959 -3.321 12.976 1.00 65.94 107 LEU A N 1
ATOM 863 C CA . LEU A 1 107 ? -29.614 -2.781 13.158 1.00 65.94 107 LEU A CA 1
ATOM 864 C C . LEU A 1 107 ? -29.628 -1.254 13.217 1.00 65.94 107 LEU A C 1
ATOM 866 O O . LEU A 1 107 ? -29.053 -0.678 14.138 1.00 65.94 107 LEU A O 1
ATOM 870 N N . LEU A 1 108 ? -30.342 -0.600 12.296 1.00 67.56 108 LEU A N 1
ATOM 871 C CA . LEU A 1 108 ? -30.510 0.854 12.308 1.00 67.56 108 LEU A CA 1
ATOM 872 C C . LEU A 1 108 ? -31.129 1.337 13.623 1.00 67.56 108 LEU A C 1
ATOM 874 O O . LEU A 1 108 ? -30.601 2.268 14.223 1.00 67.56 108 LEU A O 1
ATOM 878 N N . ALA A 1 109 ? -32.166 0.653 14.117 1.00 68.62 109 ALA A N 1
ATOM 879 C CA . ALA A 1 109 ? -32.796 0.981 15.394 1.00 68.62 109 ALA A CA 1
ATOM 880 C C . ALA A 1 109 ? -31.852 0.802 16.603 1.00 68.62 109 ALA A C 1
ATOM 882 O O . ALA A 1 109 ? -31.872 1.621 17.521 1.00 68.62 109 ALA A O 1
ATOM 883 N N . LYS A 1 110 ? -31.006 -0.240 16.608 1.00 68.00 110 LYS A N 1
ATOM 884 C CA . LYS A 1 110 ? -30.009 -0.487 17.672 1.00 68.00 110 LYS A CA 1
ATOM 885 C C . LYS A 1 110 ? -28.830 0.494 17.642 1.00 68.00 110 LYS A C 1
ATOM 887 O O . LYS A 1 110 ? -28.187 0.682 18.673 1.00 68.00 110 LYS A O 1
ATOM 892 N N . LEU A 1 111 ? -28.527 1.076 16.481 1.00 70.81 111 LEU A N 1
ATOM 893 C CA . LEU A 1 111 ? -27.428 2.028 16.285 1.00 70.81 111 LEU A CA 1
ATOM 894 C C . LEU A 1 111 ? -27.858 3.491 16.450 1.00 70.81 111 LEU A C 1
ATOM 896 O O . LEU A 1 111 ? -27.002 4.358 16.627 1.00 70.81 111 LEU A O 1
ATOM 900 N N . THR A 1 112 ? -29.158 3.785 16.402 1.00 74.94 112 THR A N 1
ATOM 901 C CA . THR A 1 112 ? -29.670 5.121 16.718 1.00 74.94 112 THR A CA 1
ATOM 902 C C . THR A 1 112 ? -29.442 5.453 18.187 1.00 74.94 112 THR A C 1
ATOM 904 O O . THR A 1 112 ? -29.951 4.783 19.082 1.00 74.94 112 THR A O 1
ATOM 907 N N . HIS A 1 113 ? -28.681 6.519 18.419 1.00 76.38 113 HIS A N 1
ATOM 908 C CA . HIS A 1 113 ? -28.490 7.103 19.738 1.00 76.38 113 HIS A CA 1
ATOM 909 C C . HIS A 1 113 ? -29.786 7.797 20.174 1.00 76.38 113 HIS A C 1
ATOM 911 O O . HIS A 1 113 ? -30.345 8.591 19.421 1.00 76.38 113 HIS A O 1
ATOM 917 N N . ASP A 1 114 ? -30.253 7.537 21.391 1.00 83.50 114 ASP A N 1
ATOM 918 C CA . ASP A 1 114 ? -31.488 8.111 21.951 1.00 83.50 114 ASP A CA 1
ATOM 919 C C . ASP A 1 114 ? -31.253 9.457 22.661 1.00 83.50 114 ASP A C 1
ATOM 921 O O . ASP A 1 114 ? -32.032 9.878 23.512 1.00 83.50 114 ASP A O 1
ATOM 925 N N . GLU A 1 115 ? -30.149 10.120 22.310 1.00 83.25 115 GLU A N 1
ATOM 926 C CA . GLU A 1 115 ? -29.633 11.342 22.948 1.00 83.25 115 GLU A CA 1
ATOM 927 C C . GLU A 1 115 ? -29.332 11.206 24.453 1.00 83.25 115 GLU A C 1
ATOM 929 O O . GLU A 1 115 ? -29.013 12.199 25.107 1.00 83.25 115 GLU A O 1
ATOM 934 N N . SER A 1 116 ? -29.336 9.985 24.997 1.00 86.00 116 SER A N 1
ATOM 935 C CA . SER A 1 116 ? -28.987 9.704 26.386 1.00 86.00 116 SER A CA 1
ATOM 936 C C . SER A 1 116 ? -27.701 8.883 26.495 1.00 86.00 116 SER A C 1
ATOM 938 O O . SER A 1 116 ? -27.376 8.065 25.637 1.00 86.00 116 SER A O 1
ATOM 940 N N . TRP A 1 117 ? -26.944 9.111 27.568 1.00 85.38 117 TRP A N 1
ATOM 941 C CA . TRP A 1 117 ? -25.767 8.309 27.894 1.00 85.38 117 TRP A CA 1
ATOM 942 C C . TRP A 1 117 ? -26.149 7.200 28.870 1.00 85.38 117 TRP A C 1
ATOM 944 O O . TRP A 1 117 ? -26.914 7.418 29.810 1.00 85.38 117 TRP A O 1
ATOM 954 N N . LYS A 1 118 ? -25.591 6.003 28.666 1.00 86.12 118 LYS A N 1
ATOM 955 C CA . LYS A 1 118 ? -25.761 4.888 29.612 1.00 86.12 118 LYS A CA 1
ATOM 956 C C . LYS A 1 118 ? -24.925 5.100 30.872 1.00 86.12 118 LYS A C 1
ATOM 958 O O . LYS A 1 118 ? -25.283 4.627 31.949 1.00 86.12 118 LYS A O 1
ATOM 963 N N . GLU A 1 119 ? -23.797 5.779 30.726 1.00 89.88 119 GLU A N 1
ATOM 964 C CA . GLU A 1 119 ? -22.885 6.149 31.792 1.00 89.88 119 GLU A CA 1
ATOM 965 C C . GLU A 1 119 ? -23.385 7.385 32.552 1.00 89.88 119 GLU A C 1
ATOM 967 O O . GLU A 1 119 ? -23.969 8.301 31.982 1.00 89.88 119 GLU A O 1
ATOM 972 N N . LEU A 1 120 ? -23.113 7.427 33.858 1.00 94.06 120 LEU A N 1
ATOM 973 C CA . LEU A 1 120 ? -23.403 8.590 34.698 1.00 94.06 120 LEU A CA 1
ATOM 974 C C . LEU A 1 120 ? -22.441 9.747 34.395 1.00 94.06 120 LEU A C 1
ATOM 976 O O . LEU A 1 120 ? -21.279 9.512 34.054 1.00 94.06 120 LEU A O 1
ATOM 980 N N . ASP A 1 121 ? -22.880 10.980 34.659 1.00 95.19 121 ASP A N 1
ATOM 981 C CA . ASP A 1 121 ? -22.084 12.203 34.463 1.00 95.19 121 ASP A CA 1
ATOM 982 C C . ASP A 1 121 ? -20.694 12.136 35.114 1.00 95.19 121 ASP A C 1
ATOM 984 O O . ASP A 1 121 ? -19.711 12.589 34.534 1.00 95.19 121 ASP A O 1
ATOM 988 N N . GLU A 1 122 ? -20.568 11.522 36.295 1.00 95.56 122 GLU A N 1
ATOM 989 C CA . GLU A 1 122 ? -19.269 11.347 36.960 1.00 95.56 122 GLU A CA 1
ATOM 990 C C . GLU A 1 122 ? -18.307 10.459 36.160 1.00 95.56 122 GLU A C 1
ATOM 992 O O . GLU A 1 122 ? -17.107 10.735 36.098 1.00 95.56 122 GLU A O 1
ATOM 997 N N . VAL A 1 123 ? -18.821 9.396 35.532 1.00 95.69 123 VAL A N 1
ATOM 998 C CA . VAL A 1 123 ? -18.022 8.493 34.695 1.00 95.69 123 VAL A CA 1
ATOM 999 C C . VAL A 1 123 ? -17.620 9.207 33.411 1.00 95.69 123 VAL A C 1
ATOM 1001 O O . VAL A 1 123 ? -16.446 9.154 33.041 1.00 95.69 123 VAL A O 1
ATOM 1004 N N . LEU A 1 124 ? -18.560 9.918 32.782 1.00 95.25 124 LEU A N 1
ATOM 1005 C CA . LEU A 1 124 ? -18.307 10.713 31.580 1.00 95.25 124 LEU A CA 1
ATOM 1006 C C . LEU A 1 124 ? -17.247 11.789 31.836 1.00 95.25 124 LEU A C 1
ATOM 1008 O O . LEU A 1 124 ? -16.285 11.903 31.076 1.00 95.25 124 LEU A O 1
ATOM 1012 N N . ASN A 1 125 ? -17.367 12.522 32.945 1.00 95.62 125 ASN A N 1
ATOM 1013 C CA . ASN A 1 125 ? -16.402 13.537 33.353 1.00 95.62 125 ASN A CA 1
ATOM 1014 C C . ASN A 1 125 ? -15.018 12.918 33.604 1.00 95.62 125 ASN A C 1
ATOM 1016 O O . ASN A 1 125 ? -14.017 13.399 33.082 1.00 95.62 125 ASN A O 1
ATOM 1020 N N . ARG A 1 126 ? -14.950 11.795 34.333 1.00 96.81 126 ARG A N 1
ATOM 1021 C CA . ARG A 1 126 ? -13.682 11.099 34.603 1.00 96.81 126 ARG A CA 1
ATOM 1022 C C . ARG A 1 126 ? -12.981 10.644 33.323 1.00 96.81 126 ARG A C 1
ATOM 1024 O O . ARG A 1 126 ? -11.772 10.819 33.207 1.00 96.81 126 ARG A O 1
ATOM 1031 N N . VAL A 1 127 ? -13.715 10.040 32.386 1.00 92.38 127 VAL A N 1
ATOM 1032 C CA . VAL A 1 127 ? -13.154 9.581 31.104 1.00 92.38 127 VAL A CA 1
ATOM 1033 C C . VAL A 1 127 ? -12.694 10.773 30.266 1.00 92.38 127 VAL A C 1
ATOM 1035 O O . VAL A 1 127 ? -11.587 10.740 29.737 1.00 92.38 127 VAL A O 1
ATOM 1038 N N . THR A 1 128 ? -13.495 11.840 30.203 1.00 94.00 128 THR A N 1
ATOM 1039 C CA . THR A 1 128 ? -13.158 13.064 29.461 1.00 94.00 128 THR A CA 1
ATOM 1040 C C . THR A 1 128 ? -11.871 13.696 29.982 1.00 94.00 128 THR A C 1
ATOM 1042 O O . THR A 1 128 ? -10.963 13.957 29.198 1.00 94.00 128 THR A O 1
ATOM 1045 N N . THR A 1 129 ? -11.747 13.869 31.299 1.00 94.69 129 THR A N 1
ATOM 1046 C CA . THR A 1 129 ? -10.519 14.383 31.923 1.00 94.69 129 THR A CA 1
ATOM 1047 C C . THR A 1 129 ? -9.329 13.476 31.632 1.00 94.69 129 THR A C 1
ATOM 1049 O O . THR A 1 129 ? -8.281 13.964 31.230 1.00 94.69 129 THR A O 1
ATOM 1052 N N . GLY A 1 130 ? -9.504 12.154 31.725 1.00 93.00 130 GLY A N 1
ATOM 1053 C CA . GLY A 1 130 ? -8.438 11.203 31.406 1.00 93.00 130 GLY A CA 1
ATOM 1054 C C . GLY A 1 130 ? -7.946 11.280 29.956 1.00 93.00 130 GLY A C 1
ATOM 1055 O O . GLY A 1 130 ? -6.763 11.076 29.713 1.00 93.00 130 GLY A O 1
ATOM 1056 N N . ILE A 1 131 ? -8.824 11.591 28.995 1.00 88.75 131 ILE A N 1
ATOM 1057 C CA . ILE A 1 131 ? -8.430 11.823 27.596 1.00 88.75 131 ILE A CA 1
ATOM 1058 C C . ILE A 1 131 ? -7.678 13.152 27.467 1.00 88.75 131 ILE A C 1
ATOM 1060 O O . ILE A 1 131 ? -6.636 13.199 26.820 1.00 88.75 131 ILE A O 1
ATOM 1064 N N . LEU A 1 132 ? -8.197 14.220 28.080 1.00 90.88 132 LEU A N 1
ATOM 1065 C CA . LEU A 1 132 ? -7.608 15.559 27.998 1.00 90.88 132 LEU A CA 1
ATOM 1066 C C . LEU A 1 132 ? -6.240 15.654 28.680 1.00 90.88 132 LEU A C 1
ATOM 1068 O O . LEU A 1 132 ? -5.397 16.396 28.201 1.00 90.88 132 LEU A O 1
ATOM 1072 N N . ASP A 1 133 ? -5.999 14.887 29.742 1.00 89.06 133 ASP A N 1
ATOM 1073 C CA . ASP A 1 133 ? -4.709 14.855 30.443 1.00 89.06 133 ASP A CA 1
ATOM 1074 C C . ASP A 1 133 ? -3.590 14.172 29.627 1.00 89.06 133 ASP A C 1
ATOM 1076 O O . ASP A 1 133 ? -2.410 14.306 29.956 1.00 89.06 133 ASP A O 1
ATOM 1080 N N . VAL A 1 134 ? -3.945 13.407 28.588 1.00 83.44 134 VAL A N 1
ATOM 1081 C CA . VAL A 1 134 ? -2.995 12.699 27.709 1.00 83.44 134 VAL A CA 1
ATOM 1082 C C . VAL A 1 134 ? -2.652 13.512 26.450 1.00 83.44 134 VAL A C 1
ATOM 1084 O O . VAL A 1 134 ? -1.642 13.221 25.804 1.00 83.44 134 VAL A O 1
ATOM 1087 N N . LEU A 1 135 ? -3.471 14.508 26.100 1.00 61.12 135 LEU A N 1
ATOM 1088 C CA . LEU A 1 135 ? -3.301 15.377 24.928 1.00 61.12 135 LEU A CA 1
ATOM 1089 C C . LEU A 1 135 ? -2.455 16.615 25.251 1.00 61.12 135 LEU A C 1
ATOM 1091 O O . LEU A 1 135 ? -1.658 17.000 24.365 1.00 61.12 135 LEU A O 1
#